Protein AF-A0A161R460-F1 (afdb_monomer_lite)

Radius of gyration: 22.24 Å; chains: 1; bounding box: 29×31×62 Å

Organism: NCBI:txid171437

Structure (mmCIF, N/CA/C/O backbone):
data_AF-A0A161R460-F1
#
_entry.id   AF-A0A161R460-F1
#
loop_
_atom_site.group_PDB
_atom_site.id
_atom_site.type_symbol
_atom_site.label_atom_id
_atom_site.label_alt_id
_atom_site.label_comp_id
_atom_site.label_asym_id
_atom_site.label_entity_id
_atom_site.label_seq_id
_atom_site.pdbx_PDB_ins_code
_atom_site.Cartn_x
_atom_site.Cartn_y
_atom_site.Cartn_z
_atom_site.occupancy
_atom_site.B_iso_or_equiv
_atom_site.auth_seq_id
_atom_site.auth_comp_id
_atom_site.auth_asym_id
_atom_site.auth_atom_id
_atom_site.pdbx_PDB_model_num
ATOM 1 N N . MET A 1 1 ? -5.030 -17.606 -10.015 1.00 66.75 1 MET A N 1
ATOM 2 C CA . MET A 1 1 ? -4.191 -16.424 -10.306 1.00 66.75 1 MET A CA 1
ATOM 3 C C . MET A 1 1 ? -5.089 -15.417 -10.997 1.00 66.75 1 MET A C 1
ATOM 5 O O . MET A 1 1 ? -5.684 -15.782 -12.001 1.00 66.75 1 MET A O 1
ATOM 9 N N . ALA A 1 2 ? -5.285 -14.232 -10.419 1.00 77.88 2 ALA A N 1
ATOM 10 C CA . ALA A 1 2 ? -6.021 -13.164 -11.091 1.00 77.88 2 ALA A CA 1
ATOM 11 C C . ALA A 1 2 ? -5.052 -12.410 -12.007 1.00 77.88 2 ALA A C 1
ATOM 13 O O . ALA A 1 2 ? -3.946 -12.079 -11.579 1.00 77.88 2 ALA A O 1
ATOM 14 N N . THR A 1 3 ? -5.457 -12.163 -13.249 1.00 84.56 3 THR A N 1
ATOM 15 C CA . THR A 1 3 ? -4.674 -11.382 -14.210 1.00 84.56 3 THR A CA 1
ATOM 16 C C . THR A 1 3 ? -5.240 -9.969 -14.252 1.00 84.56 3 THR A C 1
ATOM 18 O O . THR A 1 3 ? -6.432 -9.794 -14.494 1.00 84.56 3 THR A O 1
ATOM 21 N N . LEU A 1 4 ? -4.394 -8.968 -14.014 1.00 82.88 4 LEU A N 1
ATOM 22 C CA . LEU A 1 4 ? -4.730 -7.554 -14.156 1.00 82.88 4 LEU A CA 1
ATOM 23 C C . LEU A 1 4 ? -4.013 -7.023 -15.400 1.00 82.88 4 LEU A C 1
ATOM 25 O O . LEU A 1 4 ? -2.798 -7.165 -15.505 1.00 82.88 4 LEU A O 1
ATOM 29 N N . THR A 1 5 ? -4.755 -6.417 -16.326 1.00 89.69 5 THR A N 1
ATOM 30 C CA . THR A 1 5 ? -4.179 -5.715 -17.483 1.00 89.69 5 THR A CA 1
ATOM 31 C C . THR A 1 5 ? -4.440 -4.227 -17.318 1.00 89.69 5 THR A C 1
ATOM 33 O O . THR A 1 5 ? -5.586 -3.825 -17.122 1.00 89.69 5 THR A O 1
ATOM 36 N N . VAL A 1 6 ? -3.382 -3.421 -17.372 1.00 86.38 6 VAL A N 1
ATOM 37 C CA . VAL A 1 6 ? -3.467 -1.959 -17.351 1.00 86.38 6 VAL A CA 1
ATOM 38 C C . VAL A 1 6 ? -3.209 -1.477 -18.771 1.00 86.38 6 VAL A C 1
ATOM 40 O O . VAL A 1 6 ? -2.111 -1.666 -19.289 1.00 86.38 6 VAL A O 1
ATOM 43 N N . ASN A 1 7 ? -4.231 -0.907 -19.405 1.00 91.25 7 ASN A N 1
ATOM 44 C CA . ASN A 1 7 ? -4.118 -0.326 -20.741 1.00 91.25 7 ASN A CA 1
ATOM 45 C C . ASN A 1 7 ? -3.753 1.158 -20.631 1.00 91.25 7 ASN A C 1
ATOM 47 O O . ASN A 1 7 ? -4.091 1.797 -19.633 1.00 91.25 7 ASN A O 1
ATOM 51 N N . ASP A 1 8 ? -3.073 1.679 -21.653 1.00 90.06 8 ASP A N 1
ATOM 52 C CA . ASP A 1 8 ? -2.732 3.102 -21.788 1.00 90.06 8 ASP A CA 1
ATOM 53 C C . ASP A 1 8 ? -1.943 3.679 -20.598 1.00 90.06 8 ASP A C 1
ATOM 55 O O . ASP A 1 8 ? -2.154 4.815 -20.174 1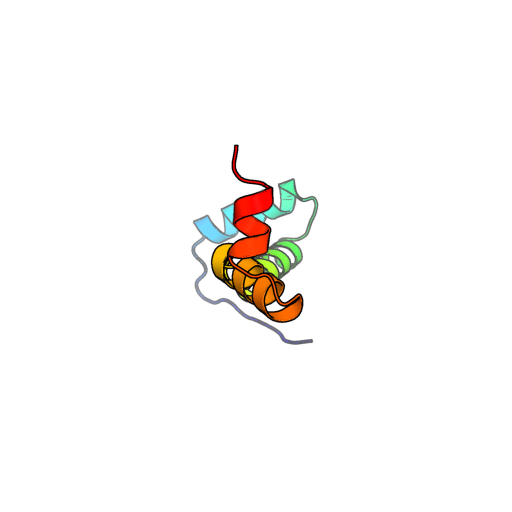.00 90.06 8 ASP A O 1
ATOM 59 N N . LEU A 1 9 ? -1.017 2.888 -20.037 1.00 87.69 9 LEU A N 1
ATOM 60 C CA . LEU A 1 9 ? -0.123 3.363 -18.983 1.00 87.69 9 LEU A CA 1
ATOM 61 C C . LEU A 1 9 ? 0.834 4.420 -19.563 1.00 87.69 9 LEU A C 1
ATOM 63 O O . LEU A 1 9 ? 1.575 4.091 -20.489 1.00 87.69 9 LEU A O 1
ATOM 67 N N . PRO A 1 10 ? 0.878 5.651 -19.019 1.00 94.38 10 PRO A N 1
ATOM 68 C CA . PRO A 1 10 ? 1.808 6.666 -19.498 1.00 94.38 10 PRO A CA 1
ATOM 69 C C . PRO A 1 10 ? 3.262 6.185 -19.407 1.00 94.38 10 PRO A C 1
ATOM 71 O O . PRO A 1 10 ? 3.665 5.599 -18.396 1.00 94.38 10 PRO A O 1
ATOM 74 N N . ASP A 1 11 ? 4.067 6.482 -20.429 1.00 91.31 11 ASP A N 1
ATOM 75 C CA . ASP A 1 11 ? 5.469 6.040 -20.516 1.00 91.31 11 ASP A CA 1
ATOM 76 C C . ASP A 1 11 ? 6.315 6.496 -19.317 1.00 91.31 11 ASP A C 1
ATOM 78 O O . ASP A 1 11 ? 7.227 5.792 -18.874 1.00 91.31 11 ASP A O 1
ATOM 82 N N . GLU A 1 12 ? 5.989 7.660 -18.748 1.00 93.94 12 GLU A N 1
ATOM 83 C CA . GLU A 1 12 ? 6.618 8.182 -17.532 1.00 93.94 12 GLU A CA 1
ATOM 84 C C . GLU A 1 12 ? 6.384 7.266 -16.321 1.00 93.94 12 GLU A C 1
ATOM 86 O O . GLU A 1 12 ? 7.315 6.996 -15.558 1.00 93.94 12 GLU A O 1
ATOM 91 N N . VAL A 1 13 ? 5.176 6.710 -16.182 1.00 91.56 13 VAL A N 1
ATOM 92 C CA . VAL A 1 13 ? 4.818 5.797 -15.091 1.00 91.56 13 VAL A CA 1
ATOM 93 C C . VAL A 1 13 ? 5.477 4.441 -15.308 1.00 91.56 13 VAL A C 1
ATOM 95 O O . VAL A 1 13 ? 6.016 3.868 -14.361 1.00 91.56 13 VAL A O 1
ATOM 98 N N . HIS A 1 14 ? 5.502 3.947 -16.549 1.00 90.62 14 HIS A N 1
ATOM 99 C CA . HIS A 1 14 ? 6.210 2.712 -16.886 1.00 90.62 14 HIS A CA 1
ATOM 100 C C . HIS A 1 14 ? 7.713 2.822 -16.575 1.00 90.62 14 HIS A C 1
ATOM 102 O O . HIS A 1 14 ? 8.289 1.948 -15.924 1.00 90.62 14 HIS A O 1
ATOM 108 N N . SER A 1 15 ? 8.338 3.935 -16.969 1.00 92.31 15 SER A N 1
ATOM 109 C CA . SER A 1 15 ? 9.759 4.202 -16.721 1.00 92.31 15 SER A CA 1
ATOM 110 C C . SER A 1 15 ? 10.067 4.323 -15.227 1.00 92.31 15 SER A C 1
ATOM 112 O O . SER A 1 15 ? 11.044 3.748 -14.741 1.00 92.31 15 SER A O 1
ATOM 114 N N . ALA A 1 16 ? 9.213 5.022 -14.472 1.00 94.19 16 ALA A N 1
ATOM 115 C CA . ALA A 1 16 ? 9.342 5.134 -13.023 1.00 94.19 16 ALA A CA 1
ATOM 116 C C . ALA A 1 16 ? 9.190 3.772 -12.326 1.00 94.19 16 ALA A C 1
ATOM 118 O O . ALA A 1 16 ? 9.996 3.437 -11.454 1.00 94.19 16 ALA A O 1
ATOM 119 N N . LEU A 1 17 ? 8.217 2.956 -12.747 1.00 93.00 17 LEU A N 1
ATOM 120 C CA . LEU A 1 17 ? 8.007 1.605 -12.228 1.00 93.00 17 LEU A CA 1
ATOM 121 C C . LEU A 1 17 ? 9.225 0.714 -12.495 1.00 93.00 17 LEU A C 1
ATOM 123 O O . LEU A 1 17 ? 9.680 0.006 -11.598 1.00 93.00 17 LEU A O 1
ATOM 127 N N . GLN A 1 18 ? 9.795 0.778 -13.700 1.00 91.81 18 GLN A N 1
ATOM 128 C CA . GLN A 1 18 ? 10.984 0.007 -14.060 1.00 91.81 18 GLN A CA 1
ATOM 129 C C . GLN A 1 18 ? 12.218 0.439 -13.254 1.00 91.81 18 GLN A C 1
ATOM 131 O O . GLN A 1 18 ? 12.984 -0.409 -12.783 1.00 91.81 18 GLN A O 1
ATOM 136 N N . ALA A 1 19 ? 12.397 1.745 -13.039 1.00 94.31 19 ALA A N 1
ATOM 137 C CA . ALA A 1 19 ? 13.463 2.271 -12.192 1.00 94.31 19 ALA A CA 1
ATOM 138 C C . ALA A 1 19 ? 13.296 1.829 -10.728 1.00 94.31 19 ALA A C 1
ATOM 140 O O . ALA A 1 19 ?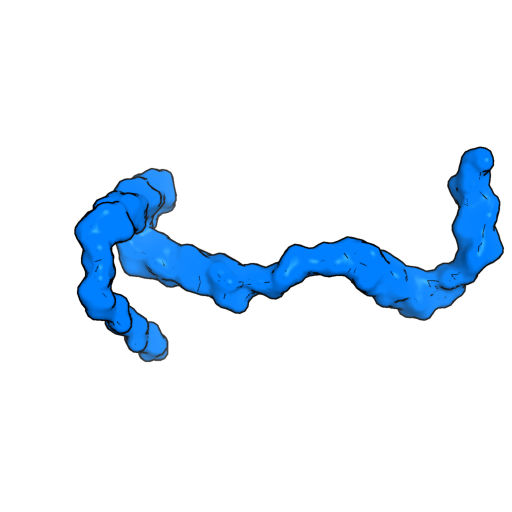 14.273 1.437 -10.087 1.00 94.31 19 ALA A O 1
ATOM 141 N N . GLN A 1 20 ? 12.069 1.845 -10.202 1.00 93.62 20 GLN A N 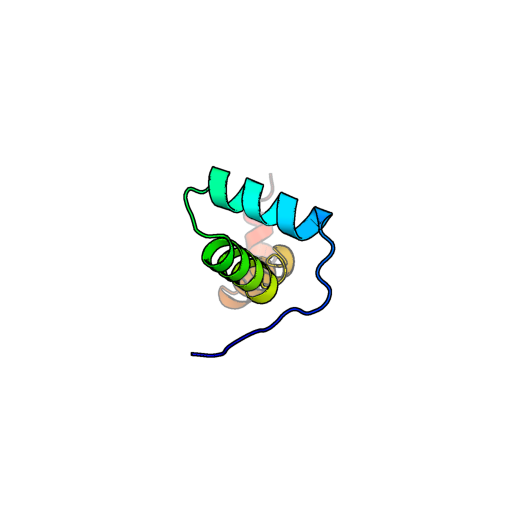1
ATOM 142 C CA . GLN A 1 20 ? 11.766 1.390 -8.846 1.00 93.62 20 GLN A CA 1
ATOM 143 C C . GLN A 1 20 ? 11.996 -0.119 -8.687 1.00 93.62 20 GLN A C 1
ATOM 145 O O . GLN A 1 20 ? 12.676 -0.541 -7.753 1.00 93.62 20 GLN A O 1
ATOM 150 N N . ALA A 1 21 ? 11.540 -0.922 -9.648 1.00 94.44 21 ALA A N 1
ATOM 151 C CA . ALA A 1 21 ? 11.768 -2.363 -9.669 1.00 94.44 21 ALA A CA 1
ATOM 152 C C . ALA A 1 21 ? 13.269 -2.705 -9.691 1.00 94.44 21 ALA A C 1
ATOM 154 O O . ALA A 1 21 ? 13.729 -3.552 -8.924 1.00 94.44 21 ALA A O 1
ATOM 155 N N . SER A 1 22 ? 14.054 -1.976 -10.495 1.00 93.31 22 SER A N 1
ATOM 156 C CA . SER A 1 22 ? 15.514 -2.129 -10.555 1.00 93.31 22 SER A CA 1
ATOM 157 C C . SER A 1 22 ? 16.181 -1.805 -9.216 1.00 93.31 22 SER A C 1
ATOM 159 O O . SER A 1 22 ? 17.078 -2.527 -8.786 1.00 93.31 22 SER A O 1
ATOM 161 N N . ARG A 1 23 ? 15.716 -0.759 -8.517 1.00 93.94 23 ARG A N 1
ATOM 162 C CA . ARG A 1 23 ? 16.203 -0.402 -7.171 1.00 93.94 23 ARG A CA 1
ATOM 163 C C . ARG A 1 23 ? 15.903 -1.482 -6.135 1.00 93.94 23 ARG A C 1
ATOM 165 O O . ARG A 1 23 ? 16.715 -1.703 -5.245 1.00 93.94 23 ARG A O 1
ATOM 172 N N . HIS A 1 24 ? 14.758 -2.150 -6.246 1.00 91.19 24 HIS A N 1
ATOM 173 C CA . HIS A 1 24 ? 14.356 -3.219 -5.332 1.00 91.19 24 HIS A CA 1
ATOM 174 C C . HIS A 1 24 ? 14.867 -4.610 -5.743 1.00 91.19 24 HIS A C 1
ATOM 176 O O . HIS A 1 24 ? 14.615 -5.581 -5.028 1.00 91.19 24 HIS A O 1
ATOM 182 N N . GLY A 1 25 ? 15.574 -4.732 -6.874 1.00 93.25 25 GLY A N 1
ATOM 183 C CA . GLY A 1 25 ? 16.058 -6.017 -7.390 1.00 93.25 25 GLY A CA 1
ATOM 184 C C . GLY A 1 25 ? 14.929 -6.964 -7.809 1.00 93.25 25 GLY A C 1
ATOM 185 O O . GLY A 1 25 ? 15.065 -8.181 -7.692 1.00 93.25 25 GLY A O 1
ATOM 186 N N . ARG A 1 26 ? 13.792 -6.416 -8.250 1.00 93.56 26 ARG A N 1
ATOM 187 C CA . ARG A 1 26 ? 12.577 -7.155 -8.622 1.00 93.56 26 ARG A CA 1
ATOM 188 C C . ARG A 1 26 ? 12.206 -6.898 -10.081 1.00 93.56 26 ARG A C 1
ATOM 190 O O . ARG A 1 26 ? 12.685 -5.958 -10.710 1.00 93.56 26 ARG A O 1
ATOM 197 N N . THR A 1 27 ? 11.328 -7.734 -10.632 1.00 91.94 27 THR A N 1
ATOM 198 C CA . THR A 1 27 ? 10.711 -7.462 -11.937 1.00 91.94 27 THR A CA 1
ATOM 199 C C . THR A 1 27 ? 9.672 -6.347 -11.810 1.00 91.94 27 THR A C 1
ATOM 201 O O . THR A 1 27 ? 9.096 -6.148 -10.739 1.00 91.94 27 THR A O 1
ATOM 204 N N . ALA A 1 28 ? 9.385 -5.645 -12.910 1.00 88.69 28 ALA A N 1
ATOM 205 C CA . ALA A 1 28 ? 8.354 -4.604 -12.932 1.00 88.69 28 ALA A CA 1
ATOM 206 C C . ALA A 1 28 ? 6.974 -5.140 -12.507 1.00 88.69 28 ALA A C 1
ATOM 208 O O . ALA A 1 28 ? 6.242 -4.470 -11.788 1.00 88.69 28 ALA A O 1
ATOM 209 N N . GLU A 1 29 ? 6.646 -6.382 -12.878 1.00 89.38 29 GLU A N 1
ATOM 210 C CA . GLU A 1 29 ? 5.410 -7.048 -12.457 1.00 89.38 29 GLU A CA 1
ATOM 211 C C . GLU A 1 29 ? 5.379 -7.320 -10.943 1.00 89.38 29 GLU A C 1
ATOM 213 O O . GLU A 1 29 ? 4.359 -7.109 -10.287 1.00 89.38 29 GLU A O 1
ATOM 218 N N . ALA A 1 30 ? 6.495 -7.782 -10.367 1.00 90.75 30 ALA A N 1
ATOM 219 C CA . ALA A 1 30 ? 6.592 -8.008 -8.929 1.00 90.75 30 ALA A CA 1
ATOM 220 C C . ALA A 1 30 ? 6.488 -6.694 -8.144 1.00 90.75 30 ALA A C 1
ATOM 222 O O . ALA A 1 30 ? 5.828 -6.659 -7.108 1.00 90.75 30 ALA A O 1
ATOM 223 N N . GLU A 1 31 ? 7.081 -5.620 -8.664 1.00 93.69 31 GLU A N 1
ATOM 224 C CA . GLU A 1 31 ? 6.967 -4.282 -8.089 1.00 93.69 31 GLU A CA 1
ATOM 225 C C . GLU A 1 31 ? 5.531 -3.751 -8.171 1.00 93.69 31 GLU A C 1
ATOM 227 O O . GLU A 1 31 ? 4.982 -3.307 -7.166 1.00 93.69 31 GLU A O 1
ATOM 232 N N . ALA A 1 32 ? 4.874 -3.873 -9.328 1.00 91.06 32 ALA A N 1
ATOM 233 C CA . ALA A 1 32 ? 3.476 -3.478 -9.494 1.00 91.06 32 ALA A CA 1
ATOM 234 C C . ALA A 1 32 ? 2.554 -4.236 -8.529 1.00 91.06 32 ALA A C 1
ATOM 236 O O . ALA A 1 32 ? 1.669 -3.641 -7.913 1.00 91.06 32 ALA A O 1
ATOM 237 N N . ARG A 1 33 ? 2.785 -5.542 -8.348 1.00 90.88 33 ARG A N 1
ATOM 238 C CA . ARG A 1 33 ? 2.039 -6.361 -7.387 1.00 90.88 33 ARG A CA 1
ATOM 239 C C . ARG A 1 33 ? 2.249 -5.890 -5.947 1.00 90.88 33 ARG A C 1
ATOM 241 O O . ARG A 1 33 ? 1.277 -5.840 -5.201 1.00 90.88 33 ARG A O 1
ATOM 248 N N . ASP A 1 34 ? 3.477 -5.550 -5.561 1.00 90.69 34 ASP A N 1
ATOM 249 C CA . ASP A 1 34 ? 3.804 -5.045 -4.219 1.00 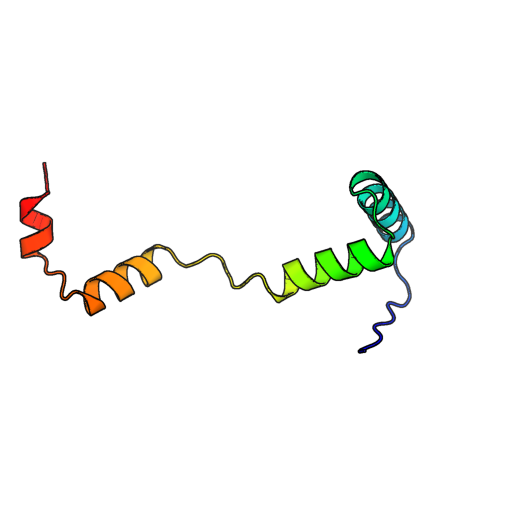90.69 34 ASP A CA 1
ATOM 250 C C . ASP A 1 34 ? 3.153 -3.681 -3.952 1.00 90.69 34 ASP A C 1
ATOM 252 O O . ASP A 1 34 ? 2.520 -3.491 -2.915 1.00 90.69 34 ASP A O 1
ATOM 256 N N . ILE A 1 35 ? 3.217 -2.763 -4.923 1.00 90.81 35 ILE A N 1
ATOM 257 C CA . ILE A 1 35 ? 2.561 -1.451 -4.850 1.00 90.81 35 ILE A CA 1
ATOM 258 C C . ILE A 1 35 ? 1.052 -1.617 -4.693 1.00 90.81 35 ILE A C 1
ATOM 260 O O . ILE A 1 35 ? 0.464 -0.998 -3.808 1.00 90.81 35 ILE A O 1
ATOM 264 N N . LEU A 1 36 ? 0.427 -2.457 -5.523 1.00 89.62 36 LEU A N 1
ATOM 265 C CA . LEU A 1 36 ? -1.009 -2.711 -5.444 1.00 89.62 36 LEU A CA 1
ATOM 266 C C . LEU A 1 36 ? -1.382 -3.341 -4.108 1.00 89.62 36 LEU A C 1
ATOM 268 O O . LEU A 1 36 ? -2.312 -2.859 -3.472 1.00 89.62 36 LEU A O 1
ATOM 272 N N . ALA A 1 37 ? -0.641 -4.358 -3.656 1.00 88.81 37 ALA A N 1
ATOM 273 C CA . ALA A 1 37 ? -0.856 -4.979 -2.356 1.00 88.81 37 ALA A CA 1
ATOM 274 C C . ALA A 1 37 ? -0.789 -3.928 -1.248 1.00 88.81 37 ALA A C 1
ATOM 276 O O . ALA A 1 37 ? -1.747 -3.774 -0.507 1.00 88.81 37 ALA A O 1
ATOM 277 N N . ARG A 1 38 ? 0.274 -3.122 -1.198 1.00 87.25 38 ARG A N 1
ATOM 278 C CA . ARG A 1 38 ? 0.400 -2.045 -0.216 1.00 87.25 38 ARG A CA 1
ATOM 279 C C . ARG A 1 38 ? -0.747 -1.054 -0.318 1.00 87.25 38 ARG A C 1
ATOM 281 O O . ARG A 1 38 ? -1.319 -0.741 0.708 1.00 87.25 38 ARG A O 1
ATOM 288 N N . ALA A 1 39 ? -1.119 -0.593 -1.506 1.00 87.06 39 ALA A N 1
ATOM 289 C CA . ALA A 1 39 ? -2.186 0.390 -1.676 1.00 87.06 39 ALA A CA 1
ATOM 290 C C . ALA A 1 39 ? -3.562 -0.131 -1.226 1.00 87.06 39 ALA A C 1
ATOM 292 O O . ALA A 1 39 ? -4.340 0.631 -0.660 1.00 87.06 39 ALA A O 1
ATOM 293 N N . VAL A 1 40 ? -3.859 -1.417 -1.452 1.00 85.88 40 VAL A N 1
ATOM 294 C CA . VAL A 1 40 ? -5.174 -2.010 -1.142 1.00 85.88 40 VAL A CA 1
ATOM 295 C C . VAL A 1 40 ? -5.245 -2.667 0.235 1.00 85.88 40 VAL A C 1
ATOM 297 O O . VAL A 1 40 ? -6.328 -2.759 0.804 1.00 85.88 40 VAL A O 1
ATOM 300 N N . THR A 1 41 ? -4.116 -3.116 0.793 1.00 78.81 41 THR A N 1
ATOM 301 C CA . THR A 1 41 ? -4.040 -3.675 2.153 1.00 78.81 41 THR A CA 1
ATOM 302 C C . THR A 1 41 ? -3.631 -2.642 3.191 1.00 78.81 41 THR A C 1
ATOM 304 O O . THR A 1 41 ? -3.605 -2.973 4.376 1.00 78.81 41 THR A O 1
ATOM 307 N N . HIS A 1 42 ? -3.290 -1.410 2.794 1.00 64.56 42 HIS A N 1
ATOM 308 C CA . HIS A 1 42 ? -3.177 -0.313 3.749 1.00 64.56 42 HIS A CA 1
ATOM 309 C C . HIS A 1 42 ? -4.580 0.024 4.252 1.00 64.56 42 HIS A C 1
ATOM 311 O O . HIS A 1 42 ? -5.257 0.925 3.760 1.00 64.56 42 HIS A O 1
ATOM 317 N N . THR A 1 43 ? -5.021 -0.730 5.259 1.00 60.91 43 THR A N 1
ATOM 318 C CA . THR A 1 43 ? -6.032 -0.271 6.204 1.00 60.91 43 THR A CA 1
ATOM 319 C C . THR A 1 43 ? -5.634 1.147 6.613 1.00 60.91 43 THR A C 1
ATOM 321 O O . THR A 1 43 ? -4.445 1.361 6.886 1.00 60.91 43 THR A O 1
ATOM 324 N N . PRO A 1 44 ? -6.567 2.120 6.618 1.00 64.12 44 PRO A N 1
ATOM 325 C CA . PRO A 1 44 ? -6.257 3.478 7.043 1.00 64.12 44 PRO A CA 1
ATOM 326 C C . PRO A 1 44 ? -5.456 3.427 8.346 1.00 64.12 44 PRO A C 1
ATOM 328 O O . PRO A 1 44 ? -5.737 2.548 9.173 1.00 64.12 44 PRO A O 1
ATOM 331 N N . PRO A 1 45 ? -4.449 4.309 8.512 1.00 65.06 45 PRO A N 1
ATOM 332 C CA . PRO A 1 45 ? -3.594 4.291 9.688 1.00 65.06 45 PRO A CA 1
ATOM 333 C C . PRO A 1 45 ? -4.488 4.168 10.912 1.00 65.06 45 PRO A C 1
ATOM 335 O O . PRO A 1 45 ? -5.468 4.912 11.022 1.00 65.06 45 PRO A O 1
ATOM 338 N N . LEU A 1 46 ? -4.190 3.173 11.759 1.00 67.75 46 LEU A N 1
ATOM 339 C CA . LEU A 1 46 ? -4.896 2.938 13.014 1.00 67.75 46 LEU A CA 1
ATOM 340 C C . LEU A 1 46 ? -5.200 4.300 13.624 1.00 67.75 46 LEU A C 1
ATOM 342 O O . LEU A 1 46 ? -4.280 5.073 13.907 1.00 67.75 46 LEU A O 1
ATOM 346 N N . ARG A 1 47 ? -6.489 4.630 13.758 1.00 81.31 47 ARG A N 1
ATOM 347 C CA . ARG A 1 47 ? -6.895 5.844 14.457 1.00 81.31 47 ARG A CA 1
ATOM 348 C C . ARG A 1 47 ? -6.481 5.608 15.898 1.00 81.31 47 ARG A C 1
ATOM 350 O O . ARG A 1 47 ? -7.200 4.956 16.641 1.00 81.31 47 ARG A O 1
ATOM 357 N N . MET A 1 48 ? -5.269 6.044 16.248 1.00 81.06 48 MET A N 1
ATOM 358 C CA . MET A 1 48 ? -4.596 5.678 17.497 1.00 81.06 48 MET A CA 1
ATOM 359 C C . MET A 1 48 ? -5.497 5.980 18.697 1.00 81.06 48 MET A C 1
ATOM 361 O O . MET A 1 48 ? -5.585 5.174 19.612 1.00 81.06 48 MET A O 1
ATOM 365 N N . GLY A 1 49 ? -6.242 7.090 18.638 1.00 83.88 49 GLY A N 1
ATOM 366 C CA . GLY A 1 49 ? -7.266 7.431 19.624 1.00 83.88 49 GLY A CA 1
ATOM 367 C C . GLY A 1 49 ? -8.407 6.413 19.705 1.00 83.88 49 GLY A C 1
ATOM 368 O O . GLY A 1 49 ? -8.769 6.015 20.804 1.00 83.88 49 GLY A O 1
ATOM 369 N N . ASP A 1 50 ? -8.929 5.931 18.576 1.00 85.94 50 ASP A N 1
ATOM 370 C CA . ASP A 1 50 ? -9.984 4.908 18.554 1.00 85.94 50 ASP A CA 1
ATOM 371 C C . ASP A 1 50 ? -9.462 3.558 19.072 1.00 85.94 50 ASP A C 1
ATOM 373 O O . ASP A 1 50 ? -10.163 2.876 19.819 1.00 85.94 50 ASP A O 1
ATOM 377 N N . ALA A 1 51 ? -8.223 3.194 18.722 1.00 86.94 51 ALA A N 1
ATOM 378 C CA . ALA A 1 51 ? -7.568 1.973 19.190 1.00 86.94 51 ALA A CA 1
ATOM 379 C C . ALA A 1 51 ? -7.297 2.013 20.704 1.00 86.94 51 ALA A C 1
ATOM 381 O O . ALA A 1 51 ? -7.617 1.063 21.414 1.00 86.94 51 ALA A O 1
ATOM 382 N N . LEU A 1 52 ? -6.775 3.133 21.214 1.00 88.94 52 LEU A N 1
ATOM 383 C CA . LEU A 1 52 ? -6.562 3.349 22.646 1.00 88.94 52 LEU A CA 1
ATOM 384 C C . LEU A 1 52 ? -7.888 3.417 23.412 1.00 88.94 52 LEU A C 1
ATOM 386 O O . LEU A 1 52 ? -7.999 2.831 24.484 1.00 88.94 52 LEU A O 1
ATOM 390 N N . ALA A 1 53 ? -8.914 4.067 22.859 1.00 88.19 53 ALA A N 1
ATOM 391 C CA . ALA A 1 53 ? -10.240 4.115 23.469 1.00 88.19 53 ALA A CA 1
ATOM 392 C C . ALA A 1 53 ? -10.914 2.734 23.498 1.00 88.19 53 ALA A C 1
ATOM 394 O O . ALA A 1 53 ? -11.613 2.413 24.456 1.00 88.19 53 ALA A O 1
ATOM 395 N N . ALA A 1 54 ? -10.720 1.910 22.463 1.00 90.38 54 ALA A N 1
ATOM 396 C CA . ALA A 1 54 ? -11.200 0.531 22.446 1.00 90.38 54 ALA A CA 1
ATOM 397 C C . ALA A 1 54 ? -10.512 -0.311 23.527 1.00 90.38 54 ALA A C 1
ATOM 399 O O . ALA A 1 54 ? -11.208 -0.952 24.310 1.00 90.38 54 ALA A O 1
ATOM 400 N N . LEU A 1 55 ? -9.183 -0.225 23.625 1.00 90.19 55 LEU A N 1
ATOM 401 C CA . LEU A 1 55 ? -8.408 -0.910 24.657 1.00 90.19 55 LEU A CA 1
ATOM 402 C C . LEU A 1 55 ? -8.816 -0.459 26.068 1.00 90.19 55 LEU A C 1
ATOM 404 O O . LEU A 1 55 ? -9.039 -1.294 26.935 1.00 90.19 55 LEU A O 1
ATOM 408 N N . GLY A 1 56 ? -8.976 0.851 26.287 1.00 91.25 56 GLY A N 1
ATOM 409 C CA . GLY A 1 56 ? -9.424 1.411 27.564 1.00 91.25 56 GLY A CA 1
ATOM 410 C C . GLY A 1 56 ? -10.796 0.883 27.988 1.00 91.25 56 GLY A C 1
ATOM 411 O O . GLY A 1 56 ? -10.977 0.505 29.140 1.00 91.25 56 GLY A O 1
ATOM 412 N N . ARG A 1 57 ? -11.747 0.770 27.049 1.00 90.88 57 ARG A N 1
ATOM 413 C CA . ARG A 1 57 ? -13.055 0.147 27.318 1.00 90.88 57 ARG A CA 1
ATOM 414 C C . ARG A 1 57 ? -12.946 -1.345 27.630 1.00 90.88 57 ARG A C 1
ATOM 416 O O . ARG A 1 57 ? -13.670 -1.817 28.497 1.00 90.88 57 ARG A O 1
ATOM 423 N N . GLU A 1 58 ? -12.076 -2.073 26.933 1.00 93.38 58 GLU A N 1
ATOM 424 C CA . GLU A 1 58 ? -11.877 -3.515 27.130 1.00 93.38 58 GLU A CA 1
ATOM 425 C C . GLU A 1 58 ? -11.319 -3.835 28.522 1.00 93.38 58 GLU A C 1
ATOM 427 O O . GLU A 1 58 ? -11.796 -4.757 29.179 1.00 93.38 58 GLU A O 1
ATOM 432 N N . ILE A 1 59 ? -10.358 -3.041 28.999 1.00 93.81 59 ILE A N 1
ATOM 433 C CA . ILE A 1 59 ? -9.740 -3.229 30.320 1.00 93.81 59 ILE A CA 1
ATOM 434 C C . ILE A 1 59 ? -10.502 -2.531 31.457 1.00 93.81 59 ILE A C 1
ATOM 436 O O . ILE A 1 59 ? -10.097 -2.637 32.611 1.00 93.81 59 ILE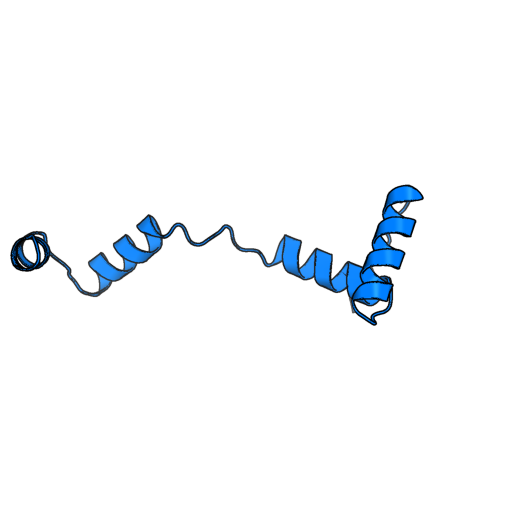 A O 1
ATOM 440 N N . GLY A 1 60 ? -11.590 -1.816 31.149 1.00 92.06 60 GLY A N 1
ATOM 441 C CA . GLY A 1 60 ? -12.386 -1.084 32.137 1.00 92.06 60 GLY A CA 1
ATOM 442 C C . GLY A 1 60 ? -11.677 0.137 32.729 1.00 92.06 60 GLY A C 1
ATOM 443 O O . GLY A 1 60 ? -11.935 0.481 33.878 1.00 92.06 60 GLY A O 1
ATOM 444 N N . LEU A 1 61 ? -10.791 0.777 31.960 1.00 91.19 61 LEU A N 1
ATOM 445 C CA . LEU A 1 61 ? -10.047 1.961 32.383 1.00 91.19 61 LEU A CA 1
ATOM 446 C C . LEU A 1 61 ? -11.014 3.095 32.740 1.00 91.19 61 LEU A C 1
ATOM 448 O O . LEU A 1 61 ? -11.810 3.529 31.902 1.00 91.19 61 LEU A O 1
ATOM 452 N N . SER A 1 62 ? -10.930 3.571 33.977 1.00 89.75 62 SER A N 1
ATOM 453 C CA . SER A 1 62 ? -11.772 4.636 34.513 1.00 89.75 62 SER A CA 1
ATOM 454 C C . SER A 1 62 ? -11.002 5.947 34.671 1.00 89.75 62 SER A C 1
ATOM 456 O O . SER A 1 62 ? -9.770 5.972 34.696 1.00 89.75 62 SER A O 1
ATOM 458 N N . ASP A 1 63 ? -11.731 7.052 34.827 1.00 87.56 63 ASP A N 1
ATOM 459 C CA . ASP A 1 63 ? -11.121 8.362 35.072 1.00 87.56 63 ASP A CA 1
ATOM 460 C C . ASP A 1 63 ? -10.285 8.366 36.367 1.00 87.56 63 ASP A C 1
ATOM 462 O O . ASP A 1 63 ? -9.230 8.996 36.421 1.00 87.56 63 ASP A O 1
ATOM 466 N N . GLN A 1 64 ? -10.684 7.593 37.384 1.00 86.81 64 GLN A N 1
ATOM 467 C CA . GLN A 1 64 ? -9.922 7.400 38.623 1.00 86.81 64 GLN A CA 1
ATOM 468 C C . GLN A 1 64 ? -8.536 6.779 38.384 1.00 86.81 64 GLN A C 1
ATOM 470 O O . GLN A 1 64 ? -7.563 7.181 39.029 1.00 86.81 64 GLN A O 1
ATOM 475 N N . ASP A 1 65 ? -8.420 5.838 37.444 1.00 86.50 65 ASP A N 1
ATOM 476 C CA . ASP A 1 65 ? -7.134 5.222 37.098 1.00 86.50 65 ASP A CA 1
ATOM 477 C C . ASP A 1 65 ? -6.195 6.251 36.449 1.00 86.50 65 ASP A C 1
ATOM 479 O O . ASP A 1 65 ? -4.994 6.273 36.725 1.00 86.50 65 ASP A O 1
ATOM 483 N N . ILE A 1 66 ? -6.753 7.161 35.641 1.00 87.25 66 ILE A N 1
ATOM 484 C CA . ILE A 1 66 ? -6.012 8.250 34.989 1.00 87.25 66 ILE A CA 1
ATOM 485 C C . ILE A 1 66 ? -5.547 9.305 36.002 1.00 87.25 66 ILE A C 1
ATOM 487 O O . ILE A 1 66 ? -4.429 9.809 35.891 1.00 87.25 66 ILE A O 1
ATOM 491 N N . GLU A 1 67 ? -6.373 9.654 36.991 1.00 90.62 67 GLU A N 1
ATOM 492 C CA . GLU A 1 67 ? -5.993 10.615 38.040 1.00 90.62 67 GLU A CA 1
ATOM 493 C C . GLU A 1 67 ? -4.794 10.130 38.871 1.00 90.62 67 GLU A C 1
ATOM 495 O O . GLU A 1 67 ? -4.004 10.940 39.344 1.00 90.62 67 GLU A O 1
ATOM 500 N N . THR A 1 68 ? -4.596 8.814 38.998 1.00 89.06 68 THR A N 1
ATOM 501 C CA . THR A 1 68 ? -3.501 8.233 39.797 1.00 89.06 68 THR A CA 1
A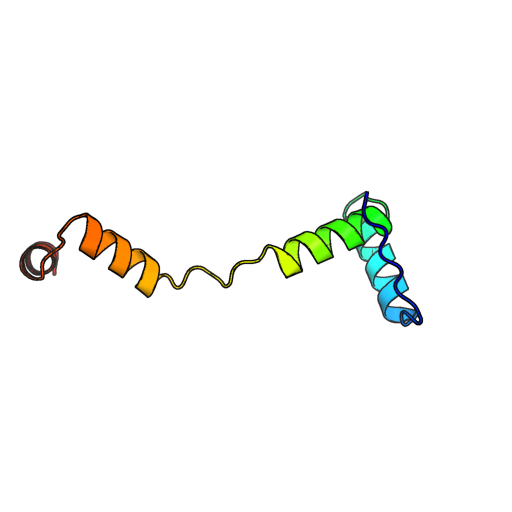TOM 502 C C . THR A 1 68 ? -2.119 8.402 39.142 1.00 89.06 68 THR A C 1
ATOM 504 O O . THR A 1 68 ? -1.098 8.358 39.825 1.00 89.06 68 THR A O 1
ATOM 507 N N . ILE A 1 69 ? -2.070 8.606 37.821 1.00 86.69 69 ILE A N 1
ATOM 508 C CA . ILE A 1 69 ? -0.832 8.748 37.028 1.00 86.69 69 ILE A CA 1
ATOM 509 C C . ILE A 1 69 ? -0.605 10.174 36.507 1.00 86.69 69 ILE A C 1
ATOM 511 O O . ILE A 1 69 ? 0.356 10.420 35.773 1.00 86.69 69 ILE A O 1
ATOM 515 N N . ARG A 1 70 ? -1.488 11.115 36.853 1.00 77.25 70 ARG A N 1
ATOM 516 C CA . ARG A 1 70 ? -1.344 12.527 36.495 1.00 77.25 70 ARG A CA 1
ATOM 517 C C . ARG A 1 70 ? -0.239 13.164 37.363 1.00 77.25 70 ARG A C 1
ATOM 519 O O . ARG A 1 70 ? -0.235 12.909 38.565 1.00 77.25 70 ARG A O 1
ATOM 526 N N . PRO A 1 71 ? 0.708 13.924 36.776 1.00 69.12 71 PRO A N 1
ATOM 527 C CA . PRO A 1 71 ? 1.796 14.563 37.522 1.00 69.12 71 PRO A CA 1
ATOM 528 C C . PRO A 1 71 ? 1.312 15.648 38.489 1.00 69.12 71 PRO A C 1
ATOM 530 O O . PRO A 1 71 ? 0.254 16.263 38.214 1.00 69.12 71 PRO A O 1
#

Foldseek 3Di:
DDDDDDPPDDPVVVVVLCVVCVVVVHDSVVSVVVVVCCVVVPDPPPPVVVVVVVVCVVVVPDPVNVVVPDD

Secondary structure (DSSP, 8-state):
-------S--HHHHHHHHHHHHHHTS-HHHHHHHHHHHHHH------HHHHHHHHHHHTT--HHHHHTT--

pLDDT: mean 86.98, std 8.12, range [60.91, 94.44]

InterPro domains:
  IPR010985 Ribbon-helix-helix [SSF47598] (2-68)
  IPR013321 Arc-type ribbon-helix-helix [G3DSA:1.10.1220.10] (10-59)
  IPR053853 Antitoxin FitA-like, ribbon-helix-helix [PF22513] (2-40)

Sequence (71 aa):
MATLTVNDLPDEVHSALQAQASRHGRTAEAEARDILARAVTHTPPLRMGDALAALGREIGLSDQDIETIRP